Protein AF-A0A3M6UME2-F1 (afdb_monomer)

Radius of gyration: 18.46 Å; Cα contacts (8 Å, |Δi|>4): 133; chains: 1; bounding box: 44×24×52 Å

Organism: Pocillopora damicornis (NCBI:txid46731)

Foldseek 3Di:
DFDQDFDPVLVVLLVVLLCLLVVVLVVLVVVLVVVCVVVVQDPDPVSDPDPHDPDDPLSVLSVVLSVLSVVQSVLQSVLLVLLRRLPDDSVLSSVLSVLLSVLSVVLSVCSNVVPDVSNVVSSVSNVVSSVVSNVSSVVSVD

Secondary structure (DSSP, 8-state):
-------HHHHHHHHHHHHHHHHHHHHHHHHHHHHHHHHT--SSGGG-SSSPPP--HHHHHHHHHHHHHHHHHHHHHHHHHHHHTTT--HHHHHHHHHHHHHHHHHHHHHHHTT-HHHHHHHHHHHHHHHHHHHHHHHHHH-

Sequence (142 aa):
MVTLSVDDHFLSAYLFYGAILMLKTWVMSFVTARHRIANKAFPSPEDYRRRPVPINADVERVRRAHLNDLENIPIFMITAWLYMFSGMPVSWGIWCLRVFTAARVFHTIVYLNAFSYPRAVSFAVGACCTAFLAICVLYSVI

Structure (mmCIF, N/CA/C/O backbone):
data_AF-A0A3M6UME2-F1
#
_entry.id   AF-A0A3M6UME2-F1
#
loop_
_atom_site.group_PDB
_atom_site.id
_atom_site.type_symbol
_atom_site.label_atom_id
_atom_site.label_alt_id
_atom_site.label_comp_id
_atom_site.label_asym_id
_atom_site.label_entity_id
_atom_site.label_seq_id
_atom_site.pdbx_PDB_ins_code
_atom_site.Cartn_x
_atom_site.Cartn_y
_atom_site.Cartn_z
_atom_site.occupancy
_atom_site.B_iso_or_equiv
_atom_site.auth_seq_id
_atom_site.auth_comp_id
_atom_site.auth_asym_id
_atom_site.auth_atom_id
_atom_site.pdbx_PDB_model_num
ATOM 1 N N . MET A 1 1 ? -12.276 7.577 26.548 1.00 52.28 1 MET A N 1
ATOM 2 C CA . MET A 1 1 ? -11.094 7.175 27.350 1.00 52.28 1 MET A CA 1
ATOM 3 C C . MET A 1 1 ? -10.455 6.002 26.623 1.00 52.28 1 MET A C 1
ATOM 5 O O . MET A 1 1 ? -11.118 4.983 26.484 1.00 52.28 1 MET A O 1
ATOM 9 N N . VAL A 1 2 ? -9.254 6.166 26.065 1.00 58.34 2 VAL A N 1
ATOM 10 C CA . VAL A 1 2 ? -8.594 5.104 25.285 1.00 58.34 2 VAL A CA 1
ATOM 11 C C . VAL A 1 2 ? -8.088 4.030 26.248 1.00 58.34 2 VAL A C 1
ATOM 13 O O . VAL A 1 2 ? -7.226 4.305 27.080 1.00 58.34 2 VAL A O 1
ATOM 16 N N . THR A 1 3 ? -8.636 2.820 26.170 1.00 59.41 3 THR A N 1
ATOM 17 C CA . THR A 1 3 ? -8.131 1.661 26.914 1.00 59.41 3 THR A CA 1
ATOM 18 C C . THR A 1 3 ? -7.074 0.963 26.070 1.00 59.41 3 THR A C 1
ATOM 20 O O . THR A 1 3 ? -7.353 0.536 24.952 1.00 59.41 3 THR A O 1
ATOM 23 N N . LEU A 1 4 ? -5.854 0.838 26.597 1.00 64.12 4 LEU A N 1
ATOM 24 C CA . LEU A 1 4 ? -4.767 0.084 25.965 1.00 64.12 4 LEU A CA 1
ATOM 25 C C . LEU A 1 4 ? -5.049 -1.424 26.070 1.00 64.12 4 LEU A C 1
ATOM 27 O O . LEU A 1 4 ? -4.463 -2.124 26.889 1.00 64.12 4 LEU A O 1
ATOM 31 N N . SER A 1 5 ? -5.977 -1.915 25.254 1.00 71.50 5 SER A N 1
ATOM 32 C CA . SER A 1 5 ? -6.274 -3.336 25.081 1.00 71.50 5 SER A CA 1
ATOM 33 C C . SER A 1 5 ? -6.136 -3.684 23.604 1.00 71.50 5 SER A C 1
ATOM 35 O O . SER A 1 5 ? -6.908 -3.195 22.780 1.00 71.50 5 SER A O 1
ATOM 37 N N . VAL A 1 6 ? -5.139 -4.501 23.269 1.00 77.62 6 VAL A N 1
ATOM 38 C CA . VAL A 1 6 ? -4.930 -4.992 21.903 1.00 77.62 6 VAL A CA 1
ATOM 39 C C . VAL A 1 6 ? -5.685 -6.304 21.744 1.00 77.62 6 VAL A C 1
ATOM 41 O O . VAL A 1 6 ? -5.532 -7.203 22.565 1.00 77.62 6 VAL A O 1
ATOM 44 N N . ASP A 1 7 ? -6.494 -6.409 20.694 1.00 87.50 7 ASP A N 1
ATOM 45 C CA . ASP A 1 7 ? -7.167 -7.658 20.344 1.00 87.50 7 ASP A CA 1
ATOM 46 C C . ASP A 1 7 ? -6.225 -8.585 19.558 1.00 87.50 7 ASP A C 1
ATOM 48 O O . ASP A 1 7 ? -5.654 -8.190 18.532 1.00 87.50 7 ASP A O 1
ATOM 52 N N . ASP A 1 8 ? -6.092 -9.830 20.018 1.00 88.38 8 ASP A N 1
ATOM 53 C CA . ASP A 1 8 ? -5.204 -10.836 19.424 1.00 88.38 8 ASP A CA 1
ATOM 54 C C . ASP A 1 8 ? -5.563 -11.166 17.965 1.00 88.38 8 ASP A C 1
ATOM 56 O O . ASP A 1 8 ? -4.676 -11.394 17.134 1.00 88.38 8 ASP A O 1
ATOM 60 N N . HIS A 1 9 ? -6.852 -11.153 17.608 1.00 89.94 9 HIS A N 1
ATOM 61 C CA . HIS A 1 9 ? -7.305 -11.441 16.246 1.00 89.94 9 HIS A CA 1
ATOM 62 C C . HIS A 1 9 ? -6.941 -10.302 15.300 1.00 89.94 9 HIS A C 1
ATOM 64 O O . HIS A 1 9 ? -6.490 -10.552 14.176 1.00 89.94 9 HIS A O 1
ATOM 70 N N . PHE A 1 10 ? -7.109 -9.052 15.744 1.00 91.81 10 PHE A N 1
ATOM 71 C CA . PHE A 1 10 ? -6.689 -7.900 14.951 1.00 91.81 10 PHE A CA 1
ATOM 72 C C . PHE A 1 10 ? -5.172 -7.882 14.766 1.00 91.81 10 PHE A C 1
ATOM 74 O O . PHE A 1 10 ? -4.697 -7.681 13.648 1.00 91.81 10 PHE A O 1
ATOM 81 N N . LEU A 1 11 ? -4.412 -8.137 15.835 1.00 92.44 11 LEU A N 1
ATOM 82 C CA . LEU A 1 11 ? -2.954 -8.198 15.785 1.00 92.44 11 LEU A CA 1
ATOM 83 C C . LEU A 1 11 ? -2.473 -9.282 14.812 1.00 92.44 11 LEU A C 1
ATOM 85 O O . LEU A 1 11 ? -1.630 -9.010 13.958 1.00 92.44 11 LEU A O 1
ATOM 89 N N . SER A 1 12 ? -3.048 -10.485 14.882 1.00 93.19 12 SER A N 1
ATOM 90 C CA . SER A 1 12 ? -2.734 -11.581 13.958 1.00 93.19 12 SER A CA 1
ATOM 91 C C . SER A 1 12 ? -3.008 -11.195 12.499 1.00 93.19 12 SER A C 1
ATOM 93 O O . SER A 1 12 ? -2.147 -11.364 11.630 1.00 93.19 12 SER A O 1
ATOM 95 N N . ALA A 1 13 ? -4.170 -10.590 12.225 1.00 94.19 13 ALA A N 1
ATOM 96 C CA . ALA A 1 13 ? -4.512 -10.109 10.891 1.00 94.19 13 ALA A CA 1
ATOM 97 C C . ALA A 1 13 ? -3.550 -9.006 10.416 1.00 94.19 13 ALA A C 1
ATOM 99 O O . ALA A 1 13 ? -3.084 -9.045 9.276 1.00 94.19 13 ALA A O 1
ATOM 100 N N . TYR A 1 14 ? -3.222 -8.044 11.279 1.00 94.81 14 TYR A N 1
ATOM 101 C CA . TYR A 1 14 ? -2.290 -6.961 10.976 1.00 94.81 14 TYR A CA 1
ATOM 102 C C . TYR A 1 14 ? -0.899 -7.494 10.619 1.00 94.81 14 TYR A C 1
ATOM 104 O O . TYR A 1 14 ? -0.328 -7.078 9.612 1.00 94.81 14 TYR A O 1
ATOM 112 N N . LEU A 1 15 ? -0.375 -8.454 11.387 1.00 95.06 15 LEU A N 1
ATOM 113 C CA . LEU A 1 15 ? 0.916 -9.085 11.107 1.00 95.06 15 LEU A CA 1
ATOM 114 C C . LEU A 1 15 ? 0.895 -9.845 9.777 1.00 95.06 15 LEU A C 1
ATOM 116 O O . LEU A 1 15 ? 1.807 -9.689 8.968 1.00 95.06 15 LEU A O 1
ATOM 120 N N . PHE A 1 16 ? -0.160 -10.620 9.518 1.00 96.12 16 PHE A N 1
ATOM 121 C CA . PHE A 1 16 ? -0.290 -11.401 8.289 1.00 96.12 16 PHE A CA 1
ATOM 122 C C . PHE A 1 16 ? -0.399 -10.514 7.038 1.00 96.12 16 PHE A C 1
ATOM 124 O O . PHE A 1 16 ? 0.414 -10.623 6.118 1.00 96.12 16 PHE A O 1
ATOM 131 N N . TYR A 1 17 ? -1.375 -9.599 7.000 1.00 95.50 17 TYR A N 1
ATOM 132 C CA . TYR A 1 17 ? -1.582 -8.714 5.847 1.00 95.50 17 TYR A CA 1
ATOM 133 C C . TYR A 1 17 ? -0.458 -7.686 5.706 1.00 95.50 17 TYR A C 1
ATOM 135 O O . TYR A 1 17 ? -0.030 -7.391 4.590 1.00 95.50 17 TYR A O 1
ATOM 143 N N . GLY A 1 18 ? 0.072 -7.193 6.826 1.00 94.19 18 GLY A N 1
ATOM 144 C CA . GLY A 1 18 ? 1.228 -6.309 6.849 1.00 94.19 18 GLY A CA 1
ATOM 145 C C . GLY A 1 18 ? 2.467 -6.958 6.249 1.00 94.19 18 GLY A C 1
ATOM 146 O O . GLY A 1 18 ? 3.099 -6.363 5.376 1.00 94.19 18 GLY A O 1
ATOM 147 N N . ALA A 1 19 ? 2.776 -8.199 6.635 1.00 95.50 19 ALA A N 1
ATOM 148 C CA . ALA A 1 19 ? 3.884 -8.949 6.053 1.00 95.50 19 ALA A CA 1
ATOM 149 C C . ALA A 1 19 ? 3.704 -9.141 4.540 1.00 95.50 19 ALA A C 1
ATOM 151 O O . ALA A 1 19 ? 4.646 -8.908 3.786 1.00 95.50 19 ALA A O 1
ATOM 152 N N . ILE A 1 20 ? 2.496 -9.484 4.078 1.00 95.44 20 ILE A N 1
ATOM 153 C CA . ILE A 1 20 ? 2.197 -9.635 2.643 1.00 95.44 20 ILE A CA 1
ATOM 154 C C . ILE A 1 20 ? 2.429 -8.325 1.884 1.00 95.44 20 ILE A C 1
ATOM 156 O O . ILE A 1 20 ? 3.096 -8.319 0.848 1.00 95.44 20 ILE A O 1
ATOM 160 N N . LEU A 1 21 ? 1.888 -7.210 2.380 1.00 94.12 21 LEU A N 1
ATOM 161 C CA . LEU A 1 21 ? 1.999 -5.906 1.727 1.00 94.12 21 LEU A CA 1
ATOM 162 C C . LEU A 1 21 ? 3.446 -5.411 1.683 1.00 94.12 21 LEU A C 1
ATOM 164 O O . LEU A 1 21 ? 3.902 -4.953 0.636 1.00 94.12 21 LEU A O 1
ATOM 168 N N . MET A 1 22 ? 4.179 -5.544 2.789 1.00 94.06 22 MET A N 1
ATOM 169 C CA . MET A 1 22 ? 5.588 -5.155 2.857 1.00 94.06 22 MET A CA 1
ATOM 170 C C . MET A 1 22 ? 6.457 -6.039 1.963 1.00 94.06 22 MET A C 1
ATOM 172 O O . MET A 1 22 ? 7.278 -5.523 1.203 1.00 94.06 22 MET A O 1
ATOM 176 N N . LEU A 1 23 ? 6.228 -7.357 1.976 1.00 94.62 23 LEU A N 1
ATOM 177 C CA . LEU A 1 23 ? 6.921 -8.292 1.095 1.00 94.62 23 LEU A CA 1
ATOM 178 C C . LEU A 1 23 ? 6.652 -7.962 -0.376 1.00 94.62 23 LEU A C 1
ATOM 180 O O . LEU A 1 23 ? 7.580 -7.947 -1.180 1.00 94.62 23 LEU A O 1
ATOM 184 N N . LYS A 1 24 ? 5.409 -7.631 -0.738 1.00 93.50 24 LYS A N 1
ATOM 185 C CA . LYS A 1 24 ? 5.046 -7.206 -2.096 1.00 93.50 24 LYS A CA 1
ATOM 186 C C . LYS A 1 24 ? 5.819 -5.959 -2.527 1.00 93.50 24 LYS A C 1
ATOM 188 O O . LYS A 1 24 ? 6.384 -5.950 -3.619 1.00 93.50 24 LYS A O 1
ATOM 193 N N . THR A 1 25 ? 5.859 -4.920 -1.692 1.00 92.88 25 THR A N 1
ATOM 194 C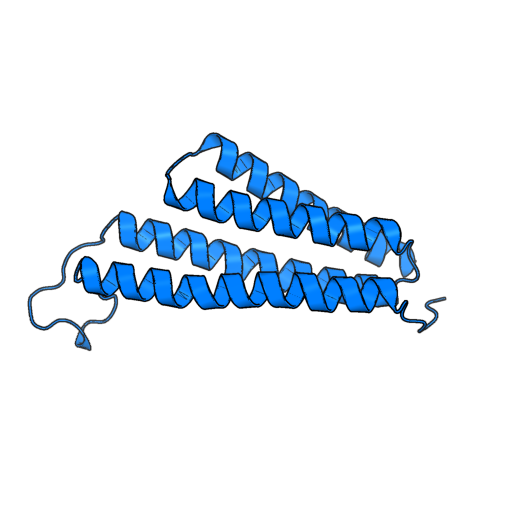 CA . THR A 1 25 ? 6.612 -3.687 -1.986 1.00 92.88 25 THR A CA 1
ATOM 195 C C . THR A 1 25 ? 8.100 -3.985 -2.156 1.00 92.88 25 THR A C 1
ATOM 197 O O . THR A 1 25 ? 8.730 -3.517 -3.102 1.00 92.88 25 THR A O 1
ATOM 200 N N . TRP A 1 26 ? 8.651 -4.852 -1.306 1.00 93.94 26 TRP A N 1
ATOM 201 C CA . TRP A 1 26 ? 10.032 -5.303 -1.426 1.00 93.94 26 TRP A CA 1
ATOM 202 C C . TRP A 1 26 ? 10.280 -6.070 -2.736 1.00 93.94 26 TRP A C 1
ATOM 204 O O . TRP A 1 26 ? 11.230 -5.761 -3.454 1.00 93.94 26 TRP A O 1
ATOM 214 N N . VAL A 1 27 ? 9.389 -6.984 -3.135 1.00 93.50 27 VAL A N 1
ATOM 215 C CA . VAL A 1 27 ? 9.460 -7.700 -4.424 1.00 93.50 27 VAL A CA 1
ATOM 216 C C . VAL A 1 27 ? 9.401 -6.731 -5.612 1.00 93.50 27 VAL A C 1
ATOM 218 O O . VAL A 1 27 ? 10.152 -6.895 -6.577 1.00 93.50 27 VAL A O 1
ATOM 221 N N . MET A 1 28 ? 8.583 -5.677 -5.540 1.00 89.38 28 MET A N 1
ATOM 222 C CA . MET A 1 28 ? 8.496 -4.652 -6.590 1.00 89.38 28 MET A CA 1
ATOM 223 C C . MET A 1 28 ? 9.824 -3.917 -6.831 1.00 89.38 28 MET A C 1
ATOM 225 O O . MET A 1 28 ? 10.103 -3.516 -7.969 1.00 89.38 28 MET A O 1
ATOM 229 N N . SER A 1 29 ? 10.690 -3.803 -5.818 1.00 89.62 29 SER A N 1
ATOM 230 C CA . SER A 1 29 ? 12.042 -3.262 -5.998 1.00 89.62 29 SER A CA 1
ATOM 231 C C . SER A 1 29 ? 12.888 -4.125 -6.952 1.00 89.62 29 SER A C 1
ATOM 233 O O . SER A 1 29 ? 13.488 -3.596 -7.893 1.00 89.62 29 SER A O 1
ATOM 235 N N . PHE A 1 30 ? 12.839 -5.456 -6.814 1.00 91.38 30 PHE A N 1
ATOM 236 C CA . PHE A 1 30 ? 13.543 -6.391 -7.700 1.00 91.38 30 PHE A CA 1
ATOM 237 C C . PHE A 1 30 ? 12.941 -6.430 -9.100 1.00 91.38 30 PHE A C 1
ATOM 239 O O . PHE A 1 30 ? 13.680 -6.486 -10.083 1.00 91.38 30 PHE A O 1
ATOM 246 N N . VAL A 1 31 ? 11.611 -6.360 -9.221 1.00 89.50 31 VAL A N 1
ATOM 247 C CA . VAL A 1 31 ? 10.945 -6.293 -10.533 1.00 89.50 31 VAL A CA 1
ATOM 248 C C . VAL A 1 31 ? 11.386 -5.037 -11.286 1.00 89.50 31 VAL A C 1
ATOM 250 O O . VAL A 1 31 ? 11.695 -5.114 -12.479 1.00 89.50 31 VAL A O 1
ATOM 253 N N . THR A 1 32 ? 11.494 -3.902 -10.587 1.00 87.75 32 THR A N 1
ATOM 254 C CA . THR A 1 32 ? 12.020 -2.651 -11.151 1.00 87.75 32 THR A CA 1
ATOM 255 C C . THR A 1 32 ? 13.471 -2.820 -11.604 1.00 87.75 32 THR A C 1
ATOM 257 O O . THR A 1 32 ? 13.805 -2.457 -12.732 1.00 87.75 32 THR A O 1
ATOM 260 N N . ALA A 1 33 ? 14.331 -3.412 -10.767 1.00 86.62 33 ALA A N 1
ATOM 261 C CA . ALA A 1 33 ? 15.732 -3.665 -11.105 1.00 86.62 33 ALA A CA 1
ATOM 262 C C . ALA A 1 33 ? 15.877 -4.584 -12.331 1.00 86.62 33 ALA A C 1
ATOM 264 O O . ALA A 1 33 ? 16.629 -4.274 -13.255 1.00 86.62 33 ALA A O 1
ATOM 265 N N . ARG A 1 34 ? 15.090 -5.663 -12.405 1.00 88.62 34 ARG A N 1
ATOM 266 C CA . ARG A 1 34 ? 15.070 -6.580 -13.553 1.00 88.62 34 ARG A CA 1
ATOM 267 C C . ARG A 1 34 ? 14.680 -5.867 -14.848 1.00 88.62 34 ARG A C 1
ATOM 269 O O . ARG A 1 34 ? 15.334 -6.077 -15.866 1.00 88.62 34 ARG A O 1
ATOM 276 N N . HIS A 1 35 ? 13.659 -5.006 -14.819 1.00 85.62 35 HIS A N 1
ATOM 277 C CA . HIS A 1 35 ? 13.245 -4.239 -16.000 1.00 85.62 35 HIS A CA 1
ATOM 278 C C . HIS A 1 35 ? 14.302 -3.215 -16.428 1.00 85.62 35 HIS A C 1
ATOM 280 O O . HIS A 1 35 ? 14.487 -3.012 -17.627 1.00 85.62 35 HIS A O 1
ATOM 286 N N . ARG A 1 36 ? 15.029 -2.604 -15.483 1.00 85.12 36 ARG A N 1
ATOM 287 C CA . ARG A 1 36 ? 16.159 -1.708 -15.790 1.00 85.12 36 ARG A CA 1
ATOM 288 C C . ARG A 1 36 ? 17.286 -2.447 -16.502 1.00 85.12 36 ARG A C 1
ATOM 290 O O . ARG A 1 36 ? 17.738 -1.990 -17.548 1.00 85.12 36 ARG A O 1
ATOM 297 N N . ILE A 1 37 ? 17.684 -3.608 -15.976 1.00 85.12 37 ILE A N 1
ATOM 298 C CA . ILE A 1 37 ? 18.754 -4.433 -16.552 1.00 85.12 37 ILE A CA 1
ATOM 299 C C . ILE A 1 37 ? 18.357 -4.945 -17.942 1.00 85.12 37 ILE A C 1
ATOM 301 O O . ILE A 1 37 ? 19.136 -4.813 -18.885 1.00 85.12 37 ILE A O 1
ATOM 305 N N . ALA A 1 38 ? 17.136 -5.469 -18.096 1.00 85.44 38 ALA A N 1
ATOM 306 C CA . ALA A 1 38 ? 16.642 -5.996 -19.370 1.00 85.44 38 ALA A CA 1
ATOM 307 C C . ALA A 1 38 ? 16.605 -4.924 -20.474 1.00 85.44 38 ALA A C 1
ATOM 309 O O . ALA A 1 38 ? 17.003 -5.186 -21.606 1.00 85.44 38 ALA A O 1
ATOM 310 N N . ASN A 1 39 ? 16.186 -3.703 -20.127 1.00 81.50 39 ASN A N 1
ATOM 311 C CA . ASN A 1 39 ? 16.071 -2.592 -21.071 1.00 81.50 39 ASN A CA 1
ATOM 312 C C . ASN A 1 39 ? 17.336 -1.723 -21.175 1.00 81.50 39 ASN A C 1
ATOM 314 O O . ASN A 1 39 ? 17.338 -0.751 -21.927 1.00 81.50 39 ASN A O 1
ATOM 318 N N . LYS A 1 40 ? 18.401 -2.041 -20.419 1.00 79.25 40 LYS A N 1
ATOM 319 C CA . LYS A 1 40 ? 19.638 -1.238 -20.306 1.00 79.25 40 LYS A CA 1
ATOM 320 C C . LYS A 1 40 ? 19.375 0.238 -19.960 1.00 79.25 40 LYS A C 1
ATOM 322 O O . LYS A 1 40 ? 20.156 1.117 -20.318 1.00 79.25 40 LYS A O 1
ATOM 327 N N . ALA A 1 41 ? 18.264 0.497 -19.275 1.00 77.31 41 ALA A N 1
ATOM 328 C CA . ALA A 1 41 ? 17.809 1.824 -18.886 1.00 77.31 41 ALA A CA 1
ATOM 329 C C . ALA A 1 41 ? 18.123 2.025 -17.401 1.00 77.31 41 ALA A C 1
ATOM 331 O O . ALA A 1 41 ? 17.285 1.793 -16.523 1.00 77.31 41 ALA A O 1
ATOM 332 N N . PHE A 1 42 ? 19.374 2.387 -17.130 1.00 78.06 42 PHE A N 1
ATOM 333 C CA . PHE A 1 42 ? 19.846 2.735 -15.794 1.00 78.06 42 PHE A CA 1
ATOM 334 C C . PHE A 1 42 ? 19.570 4.219 -15.519 1.00 78.06 42 PHE A C 1
ATOM 336 O O . PHE A 1 42 ? 19.514 4.994 -16.463 1.00 78.06 42 PHE A O 1
ATOM 343 N N . PRO A 1 43 ? 19.325 4.639 -14.268 1.00 72.75 43 PRO A N 1
ATOM 344 C CA . PRO A 1 43 ? 19.119 6.055 -13.944 1.00 72.75 43 PRO A CA 1
ATOM 345 C C . PRO A 1 43 ? 20.438 6.836 -13.852 1.00 72.75 43 PRO A C 1
ATOM 347 O O . PRO A 1 43 ? 20.459 8.048 -14.045 1.00 72.75 43 PRO A O 1
ATOM 350 N N . SER A 1 44 ? 21.516 6.128 -13.536 1.00 78.12 44 SER A N 1
ATOM 351 C CA . SER A 1 44 ? 22.767 6.664 -13.031 1.00 78.12 44 SER A CA 1
ATOM 352 C C . SER A 1 44 ? 23.837 6.715 -14.125 1.00 78.12 44 SER A C 1
ATOM 354 O O . SER A 1 44 ? 24.004 5.713 -14.827 1.00 78.12 44 SER A O 1
ATOM 356 N N . PRO A 1 45 ? 24.563 7.840 -14.297 1.00 73.19 45 PRO A N 1
ATOM 357 C CA . PRO A 1 45 ? 25.614 7.982 -15.306 1.00 73.19 45 PRO A CA 1
ATOM 358 C C . PRO A 1 45 ? 26.732 6.931 -15.189 1.00 73.19 45 PRO A C 1
ATOM 360 O O . PRO A 1 45 ? 27.265 6.478 -16.200 1.00 73.19 45 PRO A O 1
ATOM 363 N N . GLU A 1 46 ? 27.051 6.516 -13.968 1.00 75.94 46 GLU A N 1
ATOM 364 C CA . GLU A 1 46 ? 28.071 5.523 -13.629 1.00 75.94 46 GLU A CA 1
ATOM 365 C C . GLU A 1 46 ? 27.749 4.101 -14.115 1.00 75.94 46 GLU A C 1
ATOM 367 O O . GLU A 1 46 ? 28.660 3.323 -14.401 1.00 75.94 46 GLU A O 1
ATOM 372 N N . ASP A 1 47 ? 26.466 3.769 -14.273 1.00 74.06 47 ASP A N 1
ATOM 373 C CA . ASP A 1 47 ? 26.026 2.431 -14.676 1.00 74.06 47 ASP A CA 1
ATOM 374 C C . ASP A 1 47 ? 26.066 2.232 -16.201 1.00 74.06 47 ASP A C 1
ATOM 376 O O . ASP A 1 47 ? 25.933 1.108 -16.708 1.00 74.06 47 ASP A O 1
ATOM 380 N N . TYR A 1 48 ? 26.250 3.307 -16.975 1.00 70.50 48 TYR A N 1
ATOM 381 C CA . TYR A 1 48 ? 26.276 3.192 -18.424 1.00 70.50 48 TYR A CA 1
ATOM 382 C C . TYR A 1 48 ? 27.652 2.752 -18.931 1.00 70.50 48 TYR A C 1
ATOM 384 O O . TYR A 1 48 ? 28.635 3.485 -18.899 1.00 70.50 48 TYR A O 1
ATOM 392 N N . ARG A 1 49 ? 27.702 1.569 -19.552 1.00 66.12 49 ARG A N 1
ATOM 393 C CA . ARG A 1 49 ? 28.866 1.142 -20.355 1.00 66.12 49 ARG A CA 1
ATOM 394 C C . ARG A 1 49 ? 28.959 1.839 -21.728 1.00 66.12 49 ARG A C 1
ATOM 396 O O . ARG A 1 49 ? 29.967 1.691 -22.412 1.00 66.12 49 ARG A O 1
ATOM 403 N N . ARG A 1 50 ? 27.900 2.524 -22.187 1.00 66.00 50 ARG A N 1
ATOM 404 C CA . ARG A 1 50 ? 27.777 3.233 -23.488 1.00 66.00 50 ARG A CA 1
ATOM 405 C C . ARG A 1 50 ? 26.925 4.507 -23.312 1.00 66.00 50 ARG A C 1
ATOM 407 O O . ARG A 1 50 ? 26.649 4.888 -22.189 1.00 66.00 50 ARG A O 1
ATOM 414 N N . ARG A 1 51 ? 26.511 5.185 -24.392 1.00 65.69 51 ARG A N 1
ATOM 415 C CA . ARG A 1 51 ? 25.613 6.360 -24.317 1.00 65.69 51 ARG A CA 1
ATOM 416 C C . ARG A 1 51 ? 24.321 6.043 -23.533 1.00 65.69 51 ARG A C 1
ATOM 418 O O . ARG A 1 51 ? 23.843 4.910 -23.636 1.00 65.69 51 ARG A O 1
ATOM 425 N N . PRO A 1 52 ? 23.748 7.021 -22.805 1.00 66.44 52 PRO A N 1
ATOM 426 C CA . PRO A 1 52 ? 22.516 6.821 -22.050 1.00 66.44 52 PRO A CA 1
ATOM 427 C C . PRO A 1 52 ? 21.378 6.402 -22.983 1.00 66.44 52 PRO A C 1
ATOM 429 O O . PRO A 1 52 ? 21.161 7.013 -24.032 1.00 66.44 52 PRO A O 1
ATOM 432 N N . VAL A 1 53 ? 20.663 5.341 -22.606 1.00 65.31 53 VAL A N 1
ATOM 433 C CA . VAL A 1 53 ? 19.426 4.952 -23.288 1.00 65.31 53 VAL A CA 1
ATOM 434 C C . VAL A 1 53 ? 18.326 5.897 -22.793 1.00 65.31 53 VAL A C 1
ATOM 436 O O . VAL A 1 53 ? 18.152 6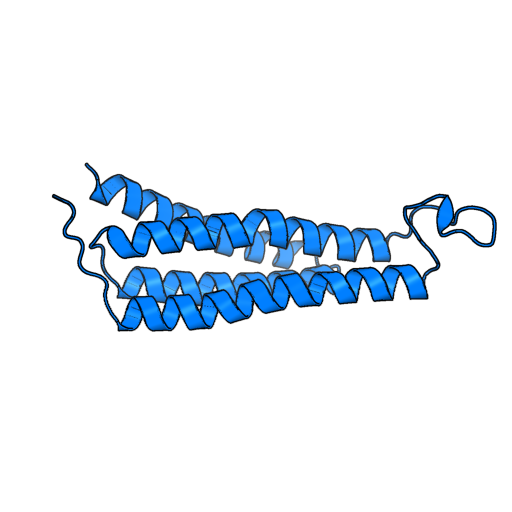.010 -21.577 1.00 65.31 53 VAL A O 1
ATOM 439 N N . PRO A 1 54 ? 17.605 6.601 -23.686 1.00 65.75 54 PRO A N 1
ATOM 440 C CA . PRO A 1 54 ? 16.530 7.496 -23.279 1.00 65.75 54 PRO A CA 1
ATOM 441 C C . PRO A 1 54 ? 15.426 6.740 -22.528 1.00 65.75 54 PRO A C 1
ATOM 443 O O . PRO A 1 54 ? 15.287 5.522 -22.647 1.00 65.75 54 PRO A O 1
ATOM 446 N N . ILE A 1 55 ? 14.655 7.500 -21.746 1.00 70.06 55 ILE A N 1
ATOM 447 C CA . ILE A 1 55 ? 13.570 7.051 -20.864 1.00 70.06 55 ILE A CA 1
ATOM 448 C C . ILE A 1 55 ? 12.765 5.905 -21.497 1.00 70.06 55 ILE A C 1
ATOM 450 O O . ILE A 1 55 ? 12.079 6.087 -22.501 1.00 70.06 55 ILE A O 1
ATOM 454 N N . ASN A 1 56 ? 12.827 4.721 -20.882 1.00 80.38 56 ASN A N 1
ATOM 455 C CA . ASN A 1 56 ? 12.042 3.568 -21.309 1.00 80.38 56 ASN A CA 1
ATOM 456 C C . ASN A 1 56 ? 10.680 3.570 -20.593 1.00 80.38 56 ASN A C 1
ATOM 458 O O . ASN A 1 56 ? 10.614 3.507 -19.361 1.00 80.38 56 ASN A O 1
ATOM 462 N N . ALA A 1 57 ? 9.597 3.622 -21.373 1.00 84.44 57 ALA A N 1
ATOM 463 C CA . ALA A 1 57 ? 8.228 3.709 -20.867 1.00 84.44 57 ALA A CA 1
ATOM 464 C C . ALA A 1 57 ? 7.835 2.533 -19.954 1.00 84.44 57 ALA A C 1
ATOM 466 O O . ALA A 1 57 ? 7.083 2.727 -18.998 1.00 84.44 57 ALA A O 1
ATOM 467 N N . ASP A 1 58 ? 8.364 1.331 -20.195 1.00 83.69 58 ASP A N 1
ATOM 468 C CA . ASP A 1 58 ? 8.060 0.153 -19.380 1.00 83.69 58 ASP A CA 1
ATOM 469 C C . ASP A 1 58 ? 8.778 0.208 -18.029 1.00 83.69 58 ASP A C 1
ATOM 471 O O . ASP A 1 58 ? 8.185 -0.091 -16.991 1.00 83.69 58 ASP A O 1
ATOM 475 N N . VAL A 1 59 ? 10.030 0.680 -18.008 1.00 85.00 59 VAL A N 1
ATOM 476 C CA . VAL A 1 59 ? 10.774 0.909 -16.758 1.00 85.00 59 VAL A CA 1
ATOM 477 C C . VAL A 1 59 ? 10.101 1.992 -15.922 1.00 85.00 59 VAL A C 1
ATOM 479 O O . VAL A 1 59 ? 9.961 1.839 -14.706 1.00 85.00 59 VAL A O 1
ATOM 482 N N . GLU A 1 60 ? 9.639 3.072 -16.554 1.00 86.81 60 GLU A N 1
ATOM 483 C CA . GLU A 1 60 ? 8.873 4.099 -15.854 1.00 86.81 60 GLU A CA 1
ATOM 484 C C . GLU A 1 60 ? 7.545 3.578 -15.320 1.00 86.81 60 GLU A C 1
ATOM 486 O O . GLU A 1 60 ? 7.157 3.943 -14.212 1.00 86.81 60 GLU A O 1
ATOM 491 N N . ARG A 1 6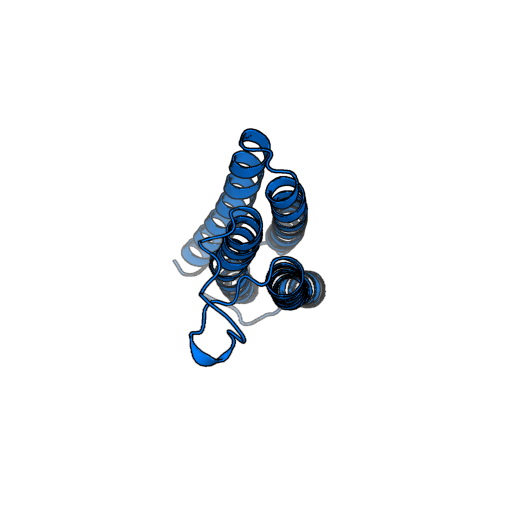1 ? 6.858 2.708 -16.065 1.00 87.62 61 ARG A N 1
ATOM 492 C CA . ARG A 1 61 ? 5.600 2.104 -15.621 1.00 87.62 61 ARG A CA 1
ATOM 493 C C . ARG A 1 61 ? 5.811 1.306 -14.336 1.00 87.62 61 ARG A C 1
ATOM 495 O O . ARG A 1 61 ? 5.123 1.556 -13.349 1.00 87.62 61 ARG A O 1
ATOM 502 N N . VAL A 1 62 ? 6.800 0.414 -14.305 1.00 88.19 62 VAL A N 1
ATOM 503 C CA . VAL A 1 62 ? 7.115 -0.365 -13.095 1.00 88.19 62 VAL A CA 1
ATOM 504 C C . VAL A 1 62 ? 7.563 0.552 -11.950 1.00 88.19 62 VAL A C 1
ATOM 506 O O . VAL A 1 62 ? 7.120 0.372 -10.816 1.00 88.19 62 VAL A O 1
ATOM 509 N N . ARG A 1 63 ? 8.361 1.593 -12.238 1.00 89.88 63 ARG A N 1
ATOM 510 C CA . ARG A 1 63 ? 8.773 2.595 -11.239 1.00 89.88 63 ARG A CA 1
ATOM 511 C C . ARG A 1 63 ? 7.570 3.300 -10.614 1.00 89.88 63 ARG A C 1
ATOM 513 O O . ARG A 1 63 ? 7.518 3.432 -9.398 1.00 89.88 63 ARG A O 1
ATOM 520 N N . ARG A 1 64 ? 6.604 3.744 -11.422 1.00 90.00 64 ARG A N 1
ATOM 521 C CA . ARG A 1 64 ? 5.394 4.423 -10.934 1.00 90.00 64 ARG A CA 1
ATOM 522 C C . ARG A 1 64 ? 4.491 3.480 -10.133 1.00 90.00 64 ARG A C 1
ATOM 524 O O . ARG A 1 64 ? 3.907 3.916 -9.148 1.00 90.00 64 ARG A O 1
ATOM 531 N N . ALA A 1 65 ? 4.412 2.200 -10.508 1.00 89.88 65 ALA A N 1
ATOM 532 C CA . ALA A 1 65 ? 3.712 1.192 -9.709 1.00 89.88 65 ALA A CA 1
ATOM 533 C C . ALA A 1 65 ? 4.349 1.035 -8.317 1.00 89.88 65 ALA A C 1
ATOM 535 O O . ALA A 1 65 ? 3.645 1.068 -7.313 1.00 89.88 65 ALA A O 1
ATOM 536 N N . HIS A 1 66 ? 5.680 0.932 -8.258 1.00 92.19 66 HIS A N 1
ATOM 537 C CA . HIS A 1 66 ? 6.414 0.823 -6.998 1.00 92.19 66 HIS A CA 1
ATOM 538 C C . HIS A 1 66 ? 6.313 2.103 -6.147 1.00 92.19 66 HIS A C 1
ATOM 540 O O . HIS A 1 66 ? 6.111 2.019 -4.941 1.00 92.19 66 HIS A O 1
ATOM 546 N N . LEU A 1 67 ? 6.382 3.291 -6.756 1.00 92.50 67 LEU A N 1
ATOM 547 C CA . LEU A 1 67 ? 6.182 4.557 -6.038 1.00 92.50 67 LEU A CA 1
ATOM 548 C C . LEU A 1 67 ? 4.784 4.645 -5.418 1.00 92.50 67 LEU A C 1
ATOM 550 O O . LEU A 1 67 ? 4.660 5.008 -4.256 1.00 92.50 67 LEU A O 1
ATOM 554 N N . ASN A 1 68 ? 3.743 4.227 -6.142 1.00 93.06 68 ASN A N 1
ATOM 555 C CA . ASN A 1 68 ? 2.393 4.198 -5.584 1.00 93.06 68 ASN A CA 1
ATOM 556 C C . ASN A 1 68 ? 2.287 3.257 -4.372 1.00 93.06 68 ASN A C 1
ATOM 558 O O . ASN A 1 68 ? 1.603 3.578 -3.400 1.00 93.06 68 ASN A O 1
ATOM 562 N N . ASP A 1 69 ? 2.973 2.115 -4.409 1.00 91.94 69 ASP A N 1
ATOM 563 C CA . ASP A 1 69 ? 3.044 1.203 -3.267 1.00 91.94 69 ASP A CA 1
ATOM 564 C C . ASP A 1 69 ? 3.732 1.856 -2.060 1.00 91.94 69 ASP A C 1
ATOM 566 O O . ASP A 1 69 ? 3.212 1.766 -0.948 1.00 91.94 69 ASP A O 1
ATOM 570 N N . LEU A 1 70 ? 4.843 2.566 -2.282 1.00 92.31 70 LEU A N 1
ATOM 571 C CA . LEU A 1 70 ? 5.574 3.298 -1.241 1.00 92.31 70 LEU A CA 1
ATOM 572 C C . LEU A 1 70 ? 4.789 4.481 -0.664 1.00 92.31 70 LEU A C 1
ATOM 574 O O . LEU A 1 70 ? 4.949 4.797 0.509 1.00 92.31 70 LEU A O 1
ATOM 578 N N . GLU A 1 71 ? 3.931 5.121 -1.454 1.00 92.12 71 GLU A N 1
ATOM 579 C CA . GLU A 1 71 ? 3.081 6.217 -0.984 1.00 92.12 71 GLU A CA 1
ATOM 580 C C . GLU A 1 71 ? 1.878 5.706 -0.181 1.00 92.12 71 GLU A C 1
ATOM 582 O O . GLU A 1 71 ? 1.489 6.327 0.798 1.00 92.12 71 GLU A O 1
ATOM 587 N N . ASN A 1 72 ? 1.274 4.575 -0.564 1.00 93.69 72 ASN A N 1
ATOM 588 C CA . ASN A 1 72 ? -0.010 4.152 0.011 1.00 93.69 72 ASN A CA 1
ATOM 589 C C . ASN A 1 72 ? 0.121 3.114 1.128 1.00 93.69 72 ASN A C 1
ATOM 591 O O . ASN A 1 72 ? -0.615 3.184 2.113 1.00 93.69 72 ASN A O 1
ATOM 595 N N . ILE A 1 73 ? 1.013 2.128 0.983 1.00 93.62 73 ILE A N 1
ATOM 596 C CA . ILE A 1 73 ? 1.108 1.011 1.934 1.00 93.62 73 ILE A CA 1
ATOM 597 C C . ILE A 1 73 ? 1.601 1.489 3.305 1.00 93.62 73 ILE A C 1
ATOM 599 O O . ILE A 1 73 ? 0.935 1.165 4.286 1.00 93.62 73 ILE A O 1
ATOM 603 N N . PRO A 1 74 ? 2.682 2.285 3.427 1.00 94.50 74 PRO A N 1
ATOM 604 C CA . PRO A 1 74 ? 3.127 2.782 4.728 1.00 94.50 74 PRO A CA 1
ATOM 605 C C . PRO A 1 74 ? 2.066 3.626 5.434 1.00 94.5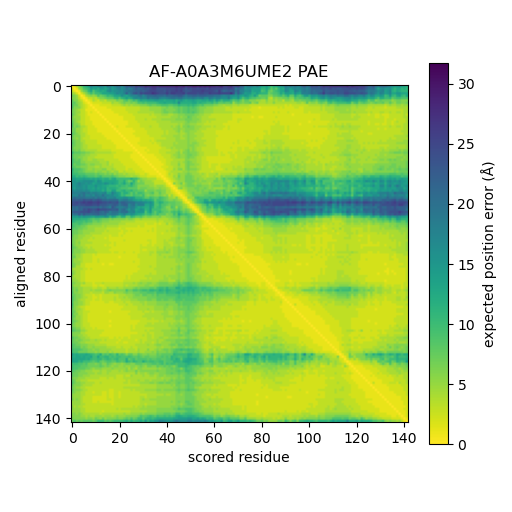0 74 PRO A C 1
ATOM 607 O O . PRO A 1 74 ? 1.836 3.424 6.623 1.00 94.50 74 PRO A O 1
ATOM 610 N N . ILE A 1 75 ? 1.370 4.506 4.701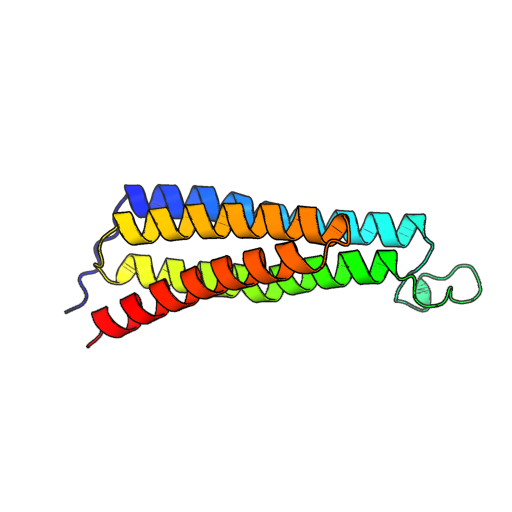 1.00 95.25 75 ILE A N 1
ATOM 611 C CA . ILE A 1 75 ? 0.283 5.321 5.260 1.00 95.25 75 ILE A CA 1
ATOM 612 C C . ILE A 1 75 ? -0.803 4.412 5.834 1.00 95.25 75 ILE A C 1
ATOM 614 O O . ILE A 1 75 ? -1.144 4.535 7.005 1.00 95.25 75 ILE A O 1
ATOM 618 N N . PHE A 1 76 ? -1.296 3.454 5.046 1.00 95.56 76 PHE A N 1
ATOM 619 C CA . PHE A 1 76 ? -2.328 2.526 5.501 1.00 95.56 76 PHE A CA 1
ATOM 620 C C . PHE A 1 76 ? -1.883 1.685 6.702 1.00 95.56 76 PHE A C 1
ATOM 622 O O . PHE A 1 76 ? -2.648 1.523 7.648 1.00 95.56 76 PHE A O 1
ATOM 629 N N . MET A 1 77 ? -0.650 1.176 6.692 1.00 96.00 77 MET A N 1
ATOM 630 C CA . MET A 1 77 ? -0.117 0.361 7.784 1.00 96.00 77 MET A CA 1
ATOM 631 C C . MET A 1 77 ? -0.008 1.158 9.085 1.00 96.00 77 MET A C 1
ATOM 633 O O . MET A 1 77 ? -0.415 0.665 10.133 1.00 96.00 77 MET A O 1
ATOM 637 N N . ILE A 1 78 ? 0.452 2.410 9.021 1.00 95.94 78 ILE A N 1
ATOM 638 C CA . ILE A 1 78 ? 0.486 3.302 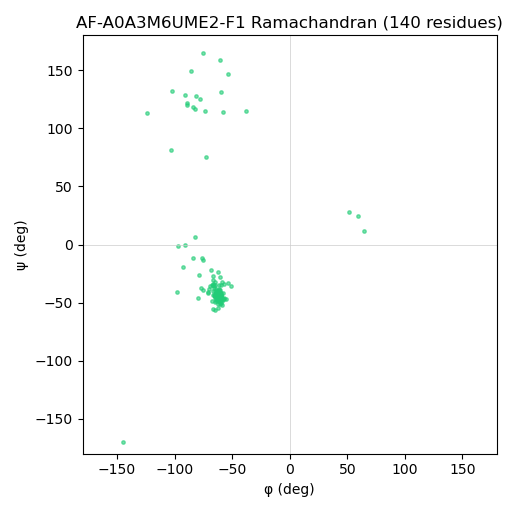10.186 1.00 95.94 78 ILE A CA 1
ATOM 639 C C . ILE A 1 78 ? -0.939 3.605 10.666 1.00 95.94 78 ILE A C 1
ATOM 641 O O . ILE A 1 78 ? -1.209 3.525 11.861 1.00 95.94 78 ILE A O 1
ATOM 645 N N . THR A 1 79 ? -1.882 3.892 9.764 1.00 95.19 79 THR A N 1
ATOM 646 C CA . THR A 1 79 ? -3.286 4.126 10.138 1.00 95.19 79 THR A CA 1
ATOM 647 C C . THR A 1 79 ? -3.925 2.893 10.783 1.00 95.19 79 THR A C 1
ATOM 649 O O . THR A 1 79 ? -4.614 3.022 11.791 1.00 95.19 79 THR A O 1
ATOM 652 N N . ALA A 1 80 ? -3.679 1.694 10.253 1.00 94.25 80 ALA A N 1
ATOM 653 C CA . ALA A 1 80 ? -4.174 0.442 10.821 1.00 94.25 80 ALA A CA 1
ATOM 654 C C . ALA A 1 80 ? -3.537 0.136 12.187 1.00 94.25 80 ALA A C 1
ATOM 656 O O . ALA A 1 80 ? -4.205 -0.396 13.072 1.00 94.25 80 ALA A O 1
ATOM 657 N N . TRP A 1 81 ? -2.272 0.512 12.383 1.00 93.69 81 TRP A N 1
ATOM 658 C CA . TRP A 1 81 ? -1.609 0.427 13.681 1.00 93.69 81 TRP A CA 1
ATOM 659 C C . TRP A 1 81 ? -2.235 1.379 14.705 1.00 93.69 81 TRP A C 1
ATOM 661 O O . TRP A 1 81 ? -2.524 0.961 15.817 1.00 93.69 81 TRP A O 1
ATOM 671 N N . LEU A 1 82 ? -2.548 2.621 14.326 1.00 93.06 82 LEU A N 1
ATOM 672 C CA . LEU A 1 82 ? -3.293 3.539 15.198 1.00 93.06 82 LEU A CA 1
ATOM 673 C C . LEU A 1 82 ? -4.704 3.013 15.507 1.00 93.06 82 LEU A C 1
ATOM 675 O O . LEU A 1 82 ? -5.157 3.083 16.648 1.00 93.06 82 LEU A O 1
ATOM 679 N N . TYR A 1 83 ? -5.375 2.426 14.512 1.00 92.06 83 TYR A N 1
ATOM 680 C CA . TYR A 1 83 ? -6.685 1.796 14.680 1.00 92.06 83 TYR A CA 1
ATOM 681 C C . TYR A 1 83 ? -6.661 0.651 15.698 1.00 92.06 83 TYR A C 1
ATOM 683 O O . TYR A 1 83 ? -7.612 0.512 16.464 1.00 92.06 83 TYR A O 1
ATOM 691 N N . MET A 1 84 ? -5.563 -0.105 15.785 1.00 90.25 84 MET A N 1
ATOM 692 C CA . MET A 1 84 ? -5.375 -1.163 16.786 1.00 90.25 84 MET A CA 1
ATOM 693 C C . MET A 1 84 ? -5.594 -0.673 18.223 1.00 90.25 84 MET A C 1
ATOM 695 O O . MET A 1 84 ? -6.095 -1.424 19.053 1.00 90.25 84 MET A O 1
ATOM 699 N N . PHE A 1 85 ? -5.248 0.584 18.510 1.00 88.88 85 PHE A N 1
ATOM 700 C CA . PHE A 1 85 ? -5.362 1.181 19.843 1.00 88.88 85 PHE A CA 1
ATOM 701 C C . PHE A 1 85 ? -6.639 2.002 20.042 1.00 88.88 85 PHE A C 1
ATOM 703 O O . PHE A 1 85 ? -6.860 2.529 21.125 1.00 88.88 85 PHE A O 1
ATOM 710 N N . SER A 1 86 ? -7.484 2.126 19.017 1.00 87.00 86 SER A N 1
ATOM 711 C CA . SER A 1 86 ? -8.683 2.974 19.059 1.00 87.00 86 SER A CA 1
ATOM 712 C C . SER A 1 86 ? -9.847 2.375 19.863 1.00 87.00 86 SER A C 1
ATOM 714 O O . SER A 1 86 ? -10.839 3.056 20.106 1.00 87.00 86 SER A O 1
ATOM 716 N N . GLY A 1 87 ? -9.778 1.093 20.242 1.00 84.06 87 GLY A N 1
ATOM 71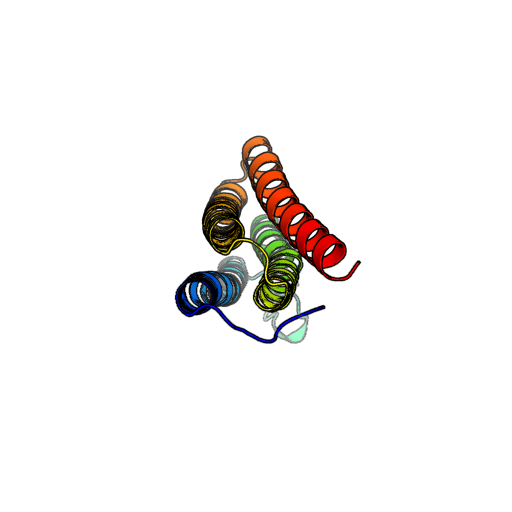7 C CA . GLY A 1 87 ? -10.896 0.381 20.880 1.00 84.06 87 GLY A CA 1
ATOM 718 C C . GLY A 1 87 ? -12.133 0.221 19.979 1.00 84.06 87 GLY A C 1
ATOM 719 O O . GLY A 1 87 ? -13.202 -0.146 20.461 1.00 84.06 87 GLY A O 1
ATOM 720 N N . MET A 1 88 ? -12.006 0.513 18.680 1.00 87.88 88 MET A N 1
ATOM 721 C CA . MET A 1 88 ? -13.073 0.378 17.688 1.00 87.88 88 MET A CA 1
ATOM 722 C C . MET A 1 88 ? -13.321 -1.094 17.301 1.00 87.88 88 MET A C 1
ATOM 724 O O . MET A 1 88 ? -12.481 -1.959 17.565 1.00 87.88 88 MET A O 1
ATOM 728 N N . PRO A 1 89 ? -14.459 -1.412 16.650 1.00 89.88 89 PRO A N 1
ATOM 729 C CA . PRO A 1 89 ? -14.813 -2.787 16.306 1.00 89.88 89 PRO A CA 1
ATOM 730 C C . PRO A 1 89 ? -13.763 -3.493 15.433 1.00 89.88 89 PRO A C 1
ATOM 732 O O . PRO A 1 89 ? -13.599 -3.191 14.253 1.00 89.88 89 PRO A O 1
ATOM 735 N N . VAL A 1 90 ? -13.122 -4.527 15.984 1.00 90.44 90 VAL A N 1
ATOM 736 C CA . VAL A 1 90 ? -12.064 -5.323 15.329 1.00 90.44 90 VAL A CA 1
ATOM 737 C C . VAL A 1 90 ? -12.463 -5.833 13.939 1.00 90.44 90 VAL A C 1
ATOM 739 O O . VAL A 1 90 ? -11.644 -5.866 13.017 1.00 90.44 90 VAL A O 1
ATOM 742 N N . SER A 1 91 ? -13.736 -6.190 13.759 1.00 91.94 91 SER A N 1
ATOM 743 C CA . SER A 1 91 ? -14.270 -6.681 12.487 1.00 91.94 91 SER A CA 1
ATOM 744 C C . SER A 1 91 ? -14.068 -5.686 11.341 1.00 91.94 91 SER A C 1
ATOM 746 O O . SER A 1 91 ? -13.669 -6.094 10.249 1.00 91.94 91 SER A O 1
ATOM 748 N N . TRP A 1 92 ? -14.285 -4.390 11.579 1.00 92.75 92 TRP A N 1
ATOM 749 C CA . TRP A 1 92 ? -14.118 -3.344 10.570 1.00 92.75 92 TRP A CA 1
ATOM 750 C C . TRP A 1 92 ? -12.662 -3.230 10.136 1.00 92.75 92 TRP A C 1
ATOM 752 O O . TRP A 1 92 ? -12.364 -3.243 8.942 1.00 92.75 92 TRP A O 1
ATOM 762 N N . GLY A 1 93 ? -11.750 -3.219 11.107 1.00 92.50 93 GLY A N 1
ATOM 763 C CA . GLY A 1 93 ? -10.321 -3.202 10.849 1.00 92.50 93 GLY A CA 1
ATOM 764 C C . GLY A 1 93 ? -9.851 -4.399 10.010 1.00 92.50 93 GLY A C 1
ATOM 765 O O . GLY A 1 93 ? -9.148 -4.215 9.015 1.00 92.50 93 GLY A O 1
ATOM 766 N N . ILE A 1 94 ? -10.272 -5.622 10.356 1.00 94.19 94 ILE A N 1
ATOM 767 C CA . ILE A 1 94 ? -9.903 -6.841 9.611 1.00 94.19 94 ILE A CA 1
ATOM 768 C C . ILE A 1 94 ? -10.434 -6.793 8.173 1.00 94.19 94 ILE A C 1
ATOM 770 O O . ILE A 1 94 ? -9.720 -7.153 7.231 1.00 94.19 94 ILE A O 1
ATOM 774 N N . TRP A 1 95 ? -11.673 -6.339 7.975 1.00 95.31 95 TRP A N 1
ATOM 775 C CA . TRP A 1 95 ? -12.236 -6.181 6.634 1.00 95.31 95 TRP A CA 1
ATOM 776 C C . TRP A 1 95 ? -11.481 -5.134 5.815 1.00 95.31 95 TRP A C 1
ATOM 778 O O . TRP A 1 95 ? -11.163 -5.396 4.654 1.00 95.31 95 TRP A O 1
ATOM 788 N N . CYS A 1 96 ? -11.112 -3.998 6.410 1.00 94.50 96 CYS A N 1
ATOM 789 C CA . CYS A 1 96 ? -10.286 -2.998 5.739 1.00 94.50 96 CYS A CA 1
ATOM 790 C C . CYS A 1 96 ? -8.902 -3.546 5.363 1.00 94.50 96 CYS A C 1
ATOM 792 O O . CYS A 1 96 ? -8.471 -3.327 4.234 1.00 94.50 96 CYS A O 1
ATOM 794 N N . LEU A 1 97 ? -8.236 -4.312 6.240 1.00 94.44 97 LEU A N 1
ATOM 795 C CA . LEU A 1 97 ? -6.966 -4.991 5.928 1.00 94.44 97 LEU A CA 1
ATOM 796 C C . LEU A 1 97 ? -7.104 -5.929 4.717 1.00 94.44 97 LEU A C 1
ATOM 798 O O . LEU A 1 97 ? -6.282 -5.889 3.798 1.00 94.44 97 LEU A O 1
ATOM 802 N N . ARG A 1 98 ? -8.171 -6.736 4.677 1.00 95.44 98 ARG A N 1
ATOM 803 C CA . ARG A 1 98 ? -8.473 -7.658 3.569 1.00 95.44 98 ARG A CA 1
ATOM 804 C C . ARG A 1 98 ? -8.703 -6.927 2.252 1.00 95.44 98 ARG A C 1
ATOM 806 O O . ARG A 1 98 ? -8.048 -7.234 1.255 1.00 95.44 98 ARG A O 1
ATOM 813 N N . VAL A 1 99 ? -9.625 -5.964 2.254 1.00 95.31 99 VAL A N 1
ATOM 814 C CA . VAL A 1 99 ? -10.020 -5.217 1.052 1.00 95.31 99 VAL A CA 1
ATOM 815 C C . VAL A 1 99 ? -8.851 -4.391 0.531 1.00 95.31 99 VAL A C 1
ATOM 817 O O . VAL A 1 99 ? -8.575 -4.426 -0.666 1.00 95.31 99 VAL A O 1
ATOM 820 N N . PHE A 1 100 ? -8.110 -3.716 1.412 1.00 95.06 100 PHE A N 1
ATOM 821 C CA . PHE A 1 100 ? -6.932 -2.947 1.022 1.00 95.06 100 PHE A CA 1
ATOM 822 C C . PHE A 1 100 ? -5.860 -3.843 0.396 1.00 95.06 100 PHE A C 1
ATOM 824 O O . PHE A 1 100 ? -5.338 -3.523 -0.674 1.00 95.06 100 PHE A O 1
ATOM 831 N N . THR A 1 101 ? -5.572 -4.998 1.007 1.00 94.56 101 THR A N 1
ATOM 832 C CA . THR A 1 101 ? -4.575 -5.939 0.481 1.00 94.56 101 THR A CA 1
ATOM 833 C C . THR A 1 101 ? -4.969 -6.453 -0.900 1.00 94.56 101 THR A C 1
ATOM 835 O O . THR A 1 101 ? -4.168 -6.377 -1.834 1.00 94.56 101 THR A O 1
ATOM 838 N N . ALA A 1 102 ? -6.217 -6.899 -1.065 1.00 94.81 102 ALA A N 1
ATOM 839 C CA . ALA A 1 102 ? -6.731 -7.350 -2.354 1.00 94.81 102 ALA A CA 1
ATOM 840 C C . ALA A 1 102 ? -6.682 -6.231 -3.408 1.00 94.81 102 ALA A C 1
ATOM 842 O O . ALA A 1 102 ? -6.188 -6.444 -4.518 1.00 94.81 102 ALA A O 1
ATOM 843 N N . ALA A 1 103 ? -7.112 -5.018 -3.046 1.00 93.25 103 ALA A N 1
ATOM 844 C CA . ALA A 1 103 ? -7.088 -3.859 -3.930 1.00 93.25 103 ALA A CA 1
ATOM 845 C C . ALA A 1 103 ? -5.664 -3.496 -4.369 1.00 93.25 103 ALA A C 1
ATOM 847 O O . ALA A 1 103 ? -5.462 -3.168 -5.535 1.00 93.25 103 ALA A O 1
ATOM 848 N N . ARG A 1 104 ? -4.660 -3.584 -3.484 1.00 91.50 104 ARG A N 1
ATOM 849 C CA . ARG A 1 104 ? -3.258 -3.296 -3.830 1.00 91.50 104 ARG A CA 1
ATOM 850 C C . ARG A 1 104 ? -2.635 -4.363 -4.721 1.00 91.50 104 ARG A C 1
ATOM 852 O O . ARG A 1 104 ? -1.930 -4.012 -5.662 1.00 91.50 104 ARG A O 1
ATOM 859 N N . VAL A 1 105 ? -2.901 -5.643 -4.463 1.00 91.56 105 VAL A N 1
ATOM 860 C CA . VAL A 1 105 ? -2.430 -6.730 -5.337 1.00 91.56 105 VAL A CA 1
ATOM 861 C C . VAL A 1 105 ? -3.043 -6.585 -6.730 1.00 91.56 105 VAL A C 1
ATOM 863 O O . VAL A 1 105 ? -2.321 -6.601 -7.728 1.00 91.56 105 VAL A O 1
ATOM 866 N N . PHE A 1 106 ? -4.355 -6.349 -6.802 1.00 92.06 106 PHE A N 1
ATOM 867 C CA . PHE A 1 106 ? -5.047 -6.112 -8.065 1.00 92.06 106 PHE A CA 1
ATOM 868 C C . PHE A 1 106 ? -4.532 -4.850 -8.771 1.00 92.06 106 PHE A C 1
ATOM 870 O O . PHE A 1 106 ? -4.222 -4.906 -9.959 1.00 92.06 106 PHE A O 1
ATOM 877 N N . HIS A 1 107 ? -4.336 -3.743 -8.045 1.00 90.56 107 HIS A N 1
ATOM 878 C CA . HIS A 1 107 ? -3.763 -2.512 -8.590 1.00 90.56 107 HIS A CA 1
ATOM 879 C C . HIS A 1 107 ? -2.405 -2.772 -9.251 1.00 90.56 107 HIS A C 1
ATOM 881 O O . HIS A 1 107 ? -2.202 -2.349 -10.385 1.00 90.56 107 HIS A O 1
ATOM 887 N N . THR A 1 108 ? -1.498 -3.515 -8.603 1.00 87.31 108 THR A N 1
ATOM 888 C CA . THR A 1 108 ? -0.188 -3.855 -9.183 1.00 87.31 108 THR A CA 1
ATOM 889 C C . THR A 1 108 ? -0.326 -4.672 -10.475 1.00 87.31 108 THR A C 1
ATOM 891 O O . THR A 1 108 ? 0.306 -4.329 -11.473 1.00 87.31 108 THR A O 1
ATOM 894 N N . ILE A 1 109 ? -1.185 -5.700 -10.504 1.00 88.88 109 ILE A N 1
ATOM 895 C CA . ILE A 1 109 ? -1.419 -6.534 -11.701 1.00 88.88 109 ILE A CA 1
ATOM 896 C C . ILE A 1 109 ? -1.951 -5.687 -12.863 1.00 88.88 109 ILE A C 1
ATOM 898 O O . ILE A 1 109 ? -1.471 -5.768 -13.994 1.00 88.88 109 ILE A O 1
ATOM 902 N N . VAL A 1 110 ? -2.940 -4.848 -12.581 1.00 89.38 110 VAL A N 1
ATOM 903 C CA . VAL A 1 110 ? -3.578 -3.973 -13.565 1.00 89.38 110 VAL A CA 1
ATOM 904 C C . VAL A 1 110 ? -2.601 -2.915 -14.085 1.00 89.38 110 VAL A C 1
ATOM 906 O O . VAL A 1 110 ? -2.593 -2.615 -15.280 1.00 89.38 110 VAL A O 1
ATOM 909 N N . TYR A 1 111 ? -1.740 -2.387 -13.209 1.00 84.88 111 TYR A N 1
ATOM 910 C CA . TYR A 1 111 ? -0.717 -1.411 -13.573 1.00 84.88 111 TYR A CA 1
ATOM 911 C C . TYR A 1 111 ? 0.297 -2.001 -14.556 1.00 84.88 111 TYR A C 1
ATOM 913 O O . TYR A 1 111 ? 0.641 -1.351 -15.543 1.00 84.88 111 TYR A O 1
ATOM 921 N N . LEU A 1 112 ? 0.754 -3.233 -14.313 1.00 83.06 112 LEU A N 1
ATOM 922 C CA . LEU A 1 112 ? 1.703 -3.922 -15.190 1.00 83.06 112 LEU A CA 1
ATOM 923 C C . LEU A 1 112 ? 1.097 -4.227 -16.568 1.00 83.06 112 LEU A C 1
ATOM 925 O O . LEU A 1 112 ? 1.786 -4.079 -17.573 1.00 83.06 112 LEU A O 1
ATOM 929 N N . ASN A 1 113 ? -0.199 -4.546 -16.624 1.00 86.31 113 ASN A N 1
ATOM 930 C CA . ASN A 1 113 ? -0.938 -4.801 -17.867 1.00 86.31 113 ASN A CA 1
ATOM 931 C C . ASN A 1 113 ? -1.439 -3.531 -18.589 1.00 86.31 113 ASN A C 1
ATOM 933 O O . ASN A 1 113 ? -2.180 -3.630 -19.561 1.00 86.31 113 ASN A O 1
ATOM 937 N N . ALA A 1 114 ? -1.059 -2.334 -18.129 1.00 83.06 114 ALA A N 1
ATOM 938 C CA . ALA A 1 114 ? -1.410 -1.049 -18.746 1.00 83.06 114 ALA A CA 1
ATOM 939 C C . ALA A 1 114 ? -2.924 -0.746 -18.867 1.00 83.06 114 ALA A C 1
ATOM 941 O O . ALA A 1 114 ? -3.334 0.090 -19.674 1.00 83.06 114 ALA A O 1
ATOM 942 N N . PHE A 1 115 ? -3.768 -1.343 -18.021 1.00 82.62 115 PHE A N 1
ATOM 943 C CA . PHE A 1 115 ? -5.202 -1.043 -17.999 1.00 82.62 115 PHE A CA 1
ATOM 944 C C . PHE A 1 115 ? -5.503 0.203 -17.145 1.00 82.62 115 PHE A C 1
ATOM 946 O O . PHE A 1 115 ? -5.267 0.225 -15.939 1.00 82.62 115 PHE A O 1
ATOM 953 N N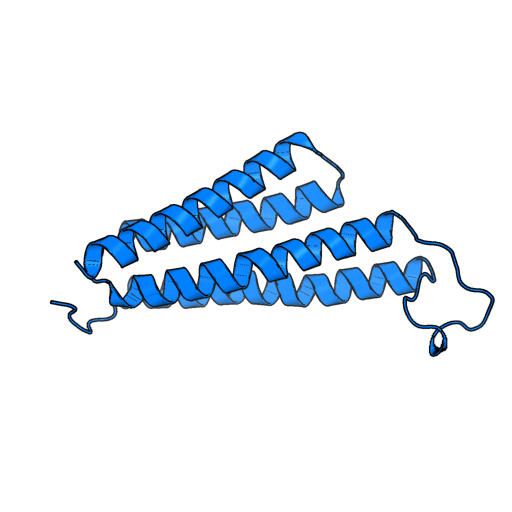 . SER A 1 116 ? -6.055 1.259 -17.754 1.00 79.19 116 SER A N 1
ATOM 954 C CA . SER A 1 116 ? -6.228 2.559 -17.077 1.00 79.19 116 SER A CA 1
ATOM 955 C C . SER A 1 116 ? -7.442 2.631 -16.135 1.00 79.19 116 SER A C 1
ATOM 957 O O . SER A 1 116 ? -7.313 3.099 -15.004 1.00 79.19 116 SER A O 1
ATOM 959 N N . TYR A 1 117 ? -8.613 2.150 -16.568 1.00 80.50 117 TYR A N 1
ATOM 960 C CA . TYR A 1 117 ? -9.869 2.252 -15.807 1.00 80.50 117 TYR A CA 1
ATOM 961 C C . TYR A 1 117 ? -9.881 1.419 -14.506 1.00 80.50 117 TYR A C 1
ATOM 963 O O . TYR A 1 117 ? -10.043 2.000 -13.431 1.00 80.50 117 TYR A O 1
ATOM 971 N N . PRO A 1 118 ? -9.619 0.094 -14.532 1.00 83.62 118 PRO A N 1
ATOM 972 C CA . PRO A 1 118 ? -9.584 -0.719 -13.308 1.00 83.62 118 PRO A CA 1
ATOM 973 C C . PRO A 1 118 ? -8.488 -0.287 -12.319 1.00 83.62 118 PRO A C 1
ATOM 975 O O . PRO A 1 118 ? -8.621 -0.495 -11.111 1.00 83.62 118 PRO A O 1
ATOM 978 N N . ARG A 1 119 ? -7.427 0.376 -12.800 1.00 83.88 119 ARG A N 1
ATOM 979 C CA . ARG A 1 119 ? -6.372 0.933 -11.946 1.00 83.88 119 ARG A CA 1
ATOM 980 C C . ARG A 1 119 ? -6.932 2.038 -11.055 1.00 83.88 119 ARG A C 1
ATOM 982 O O . ARG A 1 119 ? -6.734 1.989 -9.848 1.00 83.88 119 ARG A O 1
ATOM 989 N N . ALA A 1 120 ? -7.670 2.989 -11.625 1.00 85.00 120 ALA A N 1
ATOM 990 C CA . ALA A 1 120 ? -8.255 4.086 -10.858 1.00 85.0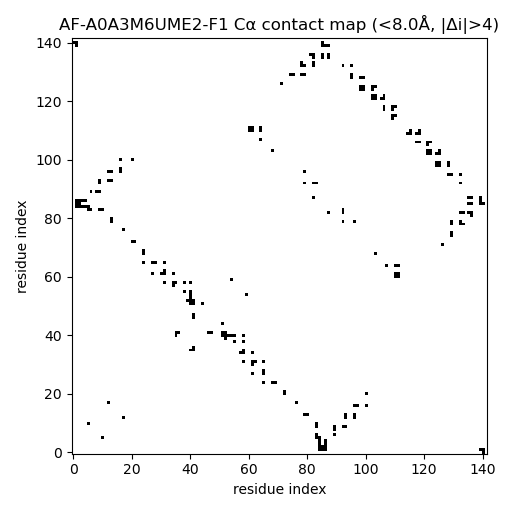0 120 ALA A CA 1
ATOM 991 C C . ALA A 1 120 ? -9.256 3.583 -9.805 1.00 85.00 120 ALA A C 1
ATOM 993 O O . ALA A 1 120 ? -9.224 4.034 -8.663 1.00 85.00 120 ALA A O 1
ATOM 994 N N . VAL A 1 121 ? -10.082 2.591 -10.156 1.00 88.94 121 VAL A N 1
ATOM 995 C CA . VAL A 1 121 ? -11.055 1.996 -9.224 1.00 88.94 121 VAL A CA 1
ATOM 996 C C . VAL A 1 121 ? -10.346 1.307 -8.055 1.00 88.94 121 VAL A C 1
ATOM 998 O O . VAL A 1 121 ? -10.662 1.566 -6.899 1.00 88.94 121 VAL A O 1
ATOM 1001 N N . SER A 1 122 ? -9.338 0.478 -8.332 1.00 87.94 122 SER A N 1
ATOM 1002 C CA . SER A 1 122 ? -8.569 -0.206 -7.280 1.00 87.94 122 SER A CA 1
ATOM 1003 C C . SER A 1 122 ? -7.771 0.756 -6.391 1.00 87.94 122 SER A C 1
ATOM 1005 O O . SER A 1 122 ? -7.632 0.533 -5.182 1.00 87.94 122 SER A O 1
ATOM 1007 N N . PHE A 1 123 ? -7.304 1.869 -6.965 1.00 88.38 123 PHE A N 1
ATOM 1008 C CA . PHE A 1 123 ? -6.710 2.954 -6.201 1.00 88.38 123 PHE A CA 1
ATOM 1009 C C . PHE A 1 123 ? -7.729 3.573 -5.237 1.00 88.38 123 PHE A C 1
ATOM 1011 O O . PHE A 1 123 ? -7.456 3.646 -4.038 1.00 88.38 123 PHE A O 1
ATOM 1018 N N . ALA A 1 124 ? -8.906 3.945 -5.752 1.00 91.12 124 ALA A N 1
ATOM 1019 C CA . ALA A 1 124 ? -9.979 4.562 -4.981 1.00 91.12 124 ALA A CA 1
ATOM 1020 C C . ALA A 1 124 ? -10.456 3.663 -3.834 1.00 91.12 124 ALA A C 1
ATOM 1022 O O . ALA A 1 124 ? -10.553 4.129 -2.705 1.00 91.12 124 ALA A O 1
ATOM 1023 N N . VAL A 1 125 ? -10.655 2.363 -4.081 1.00 93.44 125 VAL A N 1
ATOM 1024 C CA . VAL A 1 125 ? -11.050 1.400 -3.037 1.00 93.44 125 VAL A CA 1
ATOM 1025 C C . VAL A 1 125 ? -10.041 1.381 -1.887 1.00 93.44 125 VAL A C 1
ATOM 1027 O O . VAL A 1 125 ? -10.429 1.475 -0.725 1.00 93.44 125 VAL A O 1
ATOM 1030 N N . GLY A 1 126 ? -8.741 1.317 -2.194 1.00 91.12 126 GLY A N 1
ATOM 1031 C CA . GLY A 1 126 ? -7.713 1.354 -1.150 1.00 91.12 126 GLY A CA 1
ATOM 1032 C C . GLY A 1 126 ? -7.685 2.685 -0.394 1.00 91.12 126 GLY A C 1
ATOM 1033 O O . GLY A 1 126 ? -7.579 2.681 0.829 1.00 91.12 126 GLY A O 1
ATOM 1034 N N . ALA A 1 127 ? -7.847 3.811 -1.095 1.00 92.25 127 ALA A N 1
ATOM 1035 C CA . ALA A 1 127 ? -7.911 5.132 -0.471 1.00 92.25 127 ALA A CA 1
ATOM 1036 C C . ALA A 1 127 ? -9.124 5.269 0.467 1.00 92.25 127 ALA A C 1
ATOM 1038 O O . ALA A 1 127 ? -8.987 5.792 1.572 1.00 92.25 127 ALA A O 1
ATOM 1039 N N . CYS A 1 128 ? -10.287 4.738 0.075 1.00 95.25 128 CYS A N 1
ATOM 1040 C CA . CYS A 1 128 ? -11.479 4.696 0.918 1.00 95.25 128 CYS A CA 1
ATOM 1041 C C . CYS A 1 128 ? -11.250 3.878 2.195 1.00 95.25 128 CYS A C 1
ATOM 1043 O O . CYS A 1 128 ? -11.658 4.320 3.264 1.00 95.25 128 CYS A O 1
ATOM 1045 N N . CYS A 1 129 ? -10.569 2.726 2.119 1.00 93.94 129 CYS A N 1
ATOM 1046 C CA . CYS A 1 129 ? -10.228 1.945 3.313 1.00 93.94 129 CYS A CA 1
ATOM 1047 C C . CYS A 1 129 ? -9.325 2.729 4.275 1.00 93.94 129 CYS A C 1
ATOM 1049 O O . CYS A 1 129 ? -9.584 2.738 5.476 1.00 93.94 129 CYS A O 1
ATOM 1051 N N . THR A 1 130 ? -8.296 3.410 3.760 1.00 94.19 130 THR A N 1
ATOM 1052 C CA . THR A 1 130 ? -7.407 4.242 4.584 1.00 94.19 130 THR A CA 1
ATOM 1053 C C . THR A 1 130 ? -8.169 5.392 5.239 1.00 94.19 130 THR A C 1
ATOM 1055 O O . THR A 1 130 ? -8.046 5.600 6.444 1.00 94.19 130 THR A O 1
ATOM 1058 N N . ALA A 1 131 ? -8.990 6.110 4.468 1.00 95.62 131 ALA A N 1
ATOM 1059 C CA . ALA A 1 131 ? -9.791 7.219 4.976 1.00 95.62 131 ALA A CA 1
ATOM 1060 C C . ALA A 1 131 ? -10.782 6.756 6.051 1.00 95.62 131 ALA A C 1
ATOM 1062 O O . ALA A 1 131 ? -10.897 7.392 7.093 1.00 95.62 131 ALA A O 1
ATOM 1063 N N . PHE A 1 132 ? -11.452 5.624 5.832 1.00 95.94 132 PHE A N 1
ATOM 1064 C CA . PHE A 1 132 ? -12.387 5.052 6.793 1.00 95.94 132 PHE A CA 1
ATOM 1065 C C . PHE A 1 132 ? -11.709 4.722 8.130 1.00 95.94 132 PHE A C 1
ATOM 1067 O O . PHE A 1 132 ? -12.174 5.181 9.171 1.00 95.94 132 PHE A O 1
ATOM 1074 N N . LEU A 1 133 ? -10.574 4.008 8.113 1.00 94.06 133 LEU A N 1
ATOM 1075 C CA . LEU A 1 133 ? -9.837 3.709 9.347 1.00 94.06 133 LEU A CA 1
ATOM 1076 C C . LEU A 1 133 ? -9.357 4.983 10.047 1.00 94.06 133 LEU A C 1
ATOM 1078 O O . LEU A 1 133 ? -9.482 5.085 11.265 1.00 94.06 133 LEU A O 1
ATOM 1082 N N . ALA A 1 134 ? -8.855 5.964 9.293 1.00 94.88 134 ALA A N 1
ATOM 1083 C CA . ALA A 1 134 ? -8.417 7.238 9.853 1.00 94.88 134 ALA A CA 1
ATOM 1084 C C . ALA A 1 134 ? -9.569 7.989 10.541 1.00 94.88 134 ALA A C 1
ATOM 1086 O O . ALA A 1 134 ? -9.397 8.486 11.650 1.00 94.88 134 ALA A O 1
ATOM 1087 N N . ILE A 1 135 ? -10.755 8.025 9.928 1.00 94.81 135 ILE A N 1
ATOM 1088 C CA . ILE A 1 135 ? -11.949 8.648 10.516 1.00 94.81 135 ILE A CA 1
ATOM 1089 C C . ILE A 1 135 ? -12.365 7.920 11.799 1.00 94.81 135 ILE A C 1
ATOM 1091 O O . ILE A 1 135 ? -12.661 8.580 12.792 1.00 94.81 135 ILE A O 1
ATOM 1095 N N . CYS A 1 136 ? -12.343 6.584 11.822 1.00 92.38 136 CYS A N 1
ATOM 1096 C CA . CYS A 1 136 ? -12.637 5.825 13.040 1.00 92.38 136 CYS A CA 1
ATOM 1097 C C . CYS A 1 136 ? -11.641 6.124 14.168 1.00 92.38 136 CYS A C 1
ATOM 1099 O O . CYS A 1 136 ? -12.049 6.281 15.316 1.00 92.38 136 CYS A O 1
ATOM 1101 N N . VAL A 1 137 ? -10.348 6.236 13.844 1.00 91.94 137 VAL A N 1
ATOM 1102 C CA . VAL A 1 137 ? -9.318 6.626 14.817 1.00 91.94 137 VAL A CA 1
ATOM 1103 C C . VAL A 1 137 ? -9.608 8.020 15.363 1.00 91.94 137 VAL A C 1
ATOM 1105 O O . VAL A 1 137 ? -9.631 8.194 16.577 1.00 91.94 137 VAL A O 1
ATOM 1108 N N . LEU A 1 138 ? -9.893 8.997 14.499 1.00 92.88 138 LEU A N 1
ATOM 1109 C CA . LEU A 1 138 ? -10.228 10.357 14.929 1.00 92.88 138 LEU A CA 1
ATOM 1110 C C . LEU A 1 138 ? -11.469 10.382 15.829 1.00 92.88 138 LEU A C 1
ATOM 1112 O O . LEU A 1 138 ? -11.456 11.046 16.860 1.00 92.88 138 LEU A O 1
ATOM 1116 N N . TYR A 1 139 ? -12.505 9.620 15.475 1.00 90.94 139 TYR A N 1
ATOM 1117 C CA . TYR A 1 139 ? -13.728 9.515 16.268 1.00 90.94 139 TYR A CA 1
ATOM 1118 C C . TYR A 1 139 ? -13.494 8.875 17.642 1.00 90.94 139 TYR A C 1
ATOM 1120 O O . TYR A 1 139 ? -14.116 9.288 18.607 1.00 90.94 139 TYR A O 1
ATOM 1128 N N . SER A 1 140 ? -12.584 7.903 17.759 1.00 87.38 140 SER A N 1
ATOM 1129 C CA . SER A 1 140 ? -12.304 7.229 19.038 1.00 87.38 140 SER A CA 1
ATOM 1130 C C . SER A 1 140 ? -11.633 8.104 20.103 1.00 87.38 140 SER A C 1
ATOM 1132 O O . SER A 1 140 ? -11.665 7.768 21.288 1.00 87.38 140 SER A O 1
ATOM 1134 N N . VAL A 1 141 ? -10.975 9.186 19.678 1.00 84.56 141 VAL A N 1
ATOM 1135 C CA . VAL A 1 141 ? -10.182 10.061 20.556 1.00 84.56 141 VAL A CA 1
ATOM 1136 C C . VAL A 1 141 ? -11.012 11.231 21.096 1.00 84.56 141 VAL A C 1
ATOM 1138 O O . VAL A 1 141 ? -10.632 11.821 22.108 1.00 84.56 141 VAL A O 1
ATOM 1141 N N . ILE A 1 142 ? -12.132 11.546 20.441 1.00 82.94 142 ILE A N 1
ATOM 1142 C CA . ILE A 1 142 ? -13.095 12.580 20.846 1.00 82.94 142 ILE A CA 1
ATOM 1143 C C . ILE A 1 142 ? -14.101 11.970 21.826 1.00 82.94 142 ILE A C 1
ATOM 1145 O O . ILE A 1 142 ? -14.360 12.617 22.864 1.00 82.94 142 ILE A O 1
#

pLDDT: mean 87.38, std 9.02, range [52.28, 96.12]

Mean predicted aligned error: 5.72 Å

Nearest PDB structures (foldseek):
  4bpm-assembly1_A  TM=9.291E-01  e=1.983E-07  Homo sapiens
  5bqg-assembly1_A  TM=9.325E-01  e=3.213E-07  Homo sapiens
  8pnu-assembly1_H  TM=5.384E-01  e=2.529E-01  Pseudomonas sp. VLB120
  4e40-assembly1_A  TM=2.612E-01  e=2.163E+00  Trypanosoma congolense IL3000

Solvent-accessible surface area (backbone atoms only — not comparable to full-atom values): 7820 Å² total; per-residue (Å²): 128,78,55,96,56,77,54,70,67,47,50,51,49,48,55,53,52,47,51,52,53,52,50,49,52,55,50,42,54,54,54,38,51,51,44,21,63,76,66,60,39,64,94,50,81,86,73,49,94,60,82,84,54,71,91,48,71,68,46,50,48,46,46,52,52,44,48,52,43,64,62,47,50,58,54,40,52,53,40,53,54,53,35,50,49,34,71,60,69,55,66,60,55,50,49,37,52,51,52,32,50,52,23,51,56,50,27,52,55,31,53,76,69,70,45,67,67,68,26,55,53,26,49,49,54,30,51,50,38,40,51,50,44,45,51,52,33,57,58,46,76,109

InterPro domains:
  IPR001129 Membrane-associated, eicosanoid/glutathione metabolism (MAPEG) protein [PF01124] (15-138)
  IPR023352 Membrane associated eicosanoid/glutathione metabolism-like domain superfamily [G3DSA:1.20.120.550] (2-142)
  IPR023352 Membrane associated eicosanoid/glutathione metabolism-like domain superfamily [SSF161084] (11-136)
  IPR040162 Microsomal glutathione S-transferase 1-like [PTHR10689] (4-141)